Protein AF-A0A835PF61-F1 (afdb_monomer)

Mean predicted aligned error: 9.42 Å

Solvent-accessible surface area (backbone atoms only — not comparable to full-atom values): 8591 Å² total; per-residue (Å²): 134,85,82,77,86,74,70,91,80,87,65,91,50,54,38,70,56,98,74,21,38,32,26,15,17,28,49,40,30,36,74,58,86,56,88,88,52,83,83,59,59,72,70,83,32,52,44,75,56,66,41,64,45,90,97,47,92,49,76,39,59,34,53,40,73,26,41,72,92,52,54,67,67,57,31,15,48,49,24,24,34,64,61,68,70,44,67,60,54,70,47,88,63,68,76,49,76,46,77,49,66,43,78,93,36,69,87,53,94,68,69,65,46,31,29,39,34,42,31,28,42,24,44,32,89,58,88,80,75,90,60,92,59,77,68,84,74,79,76,89,124

InterPro domains:
  IPR000086 NUDIX hydrolase domain [PF00293] (47-93)
  IPR000086 NUDIX hydrolase domain [PS51462] (19-141)
  IPR015797 NUDIX hydrolase-like domain superfamily [SSF55811] (10-104)
  IPR020084 NUDIX hydrolase, conserved site [PS00893] (64-85)
  IPR047198 Diphosphoinositol polyphosphate phosphohydrolase-like, NUDIX domain [cd04666] (22-123)

Sequence (141 aa):
MSTTLQARTGRLLQRYENHFRLVAGCIPYRLKQNTENPTGDLLSNLEVLMITSPNRHDLVFPKGGWESDETLNEAACREALEEAGVRGAIHESLLGIWEFRSKSKQELHGQEGACRGFILRLRSPRSLRVGLRKIPMRGNG

Organism: Vanilla planifolia (NCBI:txid51239)

Nearest PDB structures (foldseek):
  4mpo-assembly3_C  TM=6.925E-01  e=5.324E-06  Chlamydia trachomatis L2/434/Bu
  5cfi-assembly2_A  TM=7.431E-01  e=8.899E-05  Plasmodium falciparum 3D7
  6zm5-assembly1_e  TM=7.218E-01  e=6.081E-03  Homo sapiens
  7qi6-assembly1_e  TM=7.679E-01  e=7.856E-03  Homo sapiens
  8oiq-assembly1_Bv  TM=7.021E-01  e=1.230E-02  Sus scrofa

Secondary structure (DSSP, 8-state):
-----PPP--STTB-EETTEEEEEEEEEEEE---SS-TTS-GGGGEEE--EEPTTS--EE-SEEEPBTTS-HHHHHHHHHHHHH----EEPSS--EEEEEE-GGGTTSSSSTTEEEEEEEEEE-SS---------------

Radius of gyration: 16.58 Å; Cα contacts (8 Å, |Δi|>4): 256; chains: 1; bounding box: 54×31×42 Å

Foldseek 3Di:
DDPDDAADDDCPQFDDDPLAGEKAAEWEKEFAPPPPCPPDDSVVRIDTDWEADPPDRDTDTQMDTDGPVDDSQRRHQSSCCRRQVFHFDWDPDWPDKDWDADPVCPPPPDSPRIHIYTYTYGYGPDDRPHDRPPPPNPDDD

pLDDT: mean 78.96, std 19.21, range [32.19, 97.56]

Structure (mmCIF, N/CA/C/O backbone):
data_AF-A0A835PF61-F1
#
_ent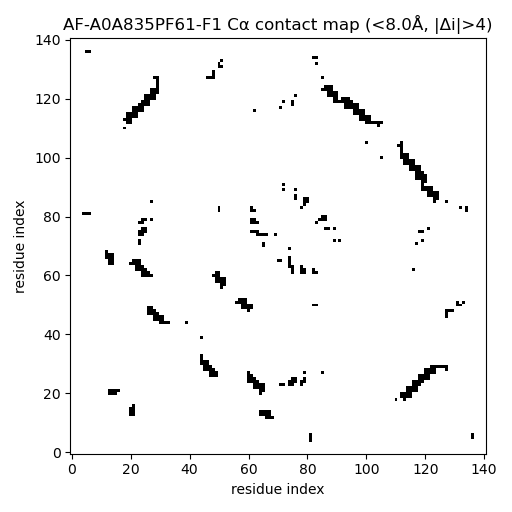ry.id   AF-A0A835PF61-F1
#
loop_
_atom_site.group_PDB
_atom_site.id
_atom_site.type_symbol
_atom_site.label_atom_id
_atom_site.label_alt_id
_atom_site.label_comp_id
_atom_site.label_asym_id
_atom_site.label_entity_id
_atom_site.label_seq_id
_atom_site.pdbx_PDB_ins_code
_atom_site.Cartn_x
_atom_site.Cartn_y
_atom_site.Cartn_z
_atom_site.occupancy
_atom_site.B_iso_or_equiv
_atom_site.auth_seq_id
_atom_site.auth_comp_id
_atom_site.auth_asym_id
_atom_site.auth_atom_id
_atom_site.pdbx_PDB_model_num
ATOM 1 N N . MET A 1 1 ? 11.625 -14.546 23.529 1.00 36.78 1 MET A N 1
ATOM 2 C CA . MET A 1 1 ? 12.365 -14.323 22.269 1.00 36.78 1 MET A CA 1
ATOM 3 C C . MET A 1 1 ? 11.593 -13.320 21.423 1.00 36.78 1 MET A C 1
ATOM 5 O O . MET A 1 1 ? 10.545 -13.669 20.899 1.00 36.78 1 MET A O 1
ATOM 9 N N . SER A 1 2 ? 12.031 -12.058 21.383 1.00 43.94 2 SER A N 1
ATOM 10 C CA . SER A 1 2 ? 11.414 -11.019 20.545 1.00 43.94 2 SER A CA 1
ATOM 11 C C . SER A 1 2 ? 12.002 -11.128 19.141 1.00 43.94 2 SER A C 1
ATOM 13 O O . SER A 1 2 ? 13.157 -10.771 18.941 1.00 43.94 2 SER A O 1
ATOM 15 N N . THR A 1 3 ? 11.246 -11.664 18.185 1.00 46.09 3 THR A N 1
ATOM 16 C CA . THR A 1 3 ? 11.645 -11.695 16.772 1.00 46.09 3 THR A CA 1
ATOM 17 C C . THR A 1 3 ? 11.626 -10.270 16.222 1.00 46.09 3 THR A C 1
ATOM 19 O O . THR A 1 3 ? 10.554 -9.693 16.034 1.00 46.09 3 THR A O 1
ATOM 22 N N . THR A 1 4 ? 12.799 -9.680 16.007 1.00 50.81 4 THR A N 1
ATOM 23 C CA . THR A 1 4 ? 12.936 -8.386 15.329 1.00 50.81 4 THR A CA 1
ATOM 24 C C . THR A 1 4 ? 12.478 -8.547 13.879 1.00 50.81 4 THR A C 1
ATOM 26 O O . THR A 1 4 ? 13.013 -9.389 13.163 1.00 50.81 4 THR A O 1
ATOM 29 N N . LEU A 1 5 ? 11.474 -7.777 13.450 1.00 59.72 5 LEU A N 1
ATOM 30 C CA . LEU A 1 5 ? 11.059 -7.731 12.046 1.00 59.72 5 LEU A CA 1
ATOM 31 C C . LEU A 1 5 ? 12.177 -7.047 11.251 1.00 59.72 5 LEU A C 1
ATOM 33 O O . LEU A 1 5 ? 12.391 -5.845 11.394 1.00 59.72 5 LEU A O 1
ATOM 37 N N . GLN A 1 6 ? 12.923 -7.821 10.469 1.00 62.88 6 GLN A N 1
ATOM 38 C CA . GLN A 1 6 ? 13.884 -7.289 9.513 1.00 62.88 6 GLN A CA 1
ATOM 39 C C . GLN A 1 6 ? 13.145 -7.076 8.197 1.00 62.88 6 GLN A C 1
ATOM 41 O O . GLN A 1 6 ? 12.653 -8.043 7.620 1.00 62.88 6 GLN A O 1
ATOM 46 N N . ALA A 1 7 ? 13.040 -5.825 7.746 1.00 69.31 7 ALA A N 1
ATOM 47 C CA . ALA A 1 7 ? 12.438 -5.573 6.445 1.00 69.31 7 ALA A CA 1
ATOM 48 C C . ALA A 1 7 ? 13.309 -6.156 5.338 1.00 69.31 7 ALA A C 1
ATOM 50 O O . ALA A 1 7 ? 14.543 -6.197 5.444 1.00 69.31 7 ALA A O 1
ATOM 51 N N . ARG A 1 8 ? 12.652 -6.566 4.260 1.00 72.31 8 ARG A N 1
ATOM 52 C CA . ARG A 1 8 ? 13.331 -7.088 3.084 1.00 72.31 8 ARG A CA 1
ATOM 53 C C . ARG A 1 8 ? 14.166 -5.986 2.426 1.00 72.31 8 ARG A C 1
ATOM 55 O O . ARG A 1 8 ? 13.716 -4.855 2.248 1.00 72.31 8 ARG A O 1
ATOM 62 N N . THR A 1 9 ? 15.413 -6.301 2.083 1.00 73.31 9 THR A N 1
ATOM 63 C CA . THR A 1 9 ? 16.338 -5.367 1.428 1.00 73.31 9 THR A CA 1
ATOM 64 C C . THR A 1 9 ? 16.859 -5.947 0.116 1.00 73.31 9 THR A C 1
ATOM 66 O O . THR A 1 9 ? 16.930 -7.159 -0.068 1.00 73.31 9 THR A O 1
ATOM 69 N N . GLY A 1 10 ? 17.232 -5.066 -0.816 1.00 74.50 10 GLY A N 1
ATOM 70 C CA . GLY A 1 10 ? 17.694 -5.446 -2.153 1.00 74.50 10 GLY A CA 1
ATOM 71 C C . GLY A 1 10 ? 16.626 -5.278 -3.238 1.00 74.50 10 GLY A C 1
ATOM 72 O O . GLY A 1 10 ? 15.519 -4.811 -2.987 1.00 74.50 10 GLY A O 1
ATOM 73 N N . ARG A 1 11 ? 17.005 -5.564 -4.490 1.00 79.00 11 ARG A N 1
ATOM 74 C CA . ARG A 1 11 ? 16.129 -5.445 -5.677 1.00 79.00 11 ARG A CA 1
ATOM 75 C C . ARG A 1 11 ? 16.251 -6.626 -6.643 1.00 79.00 11 ARG A C 1
ATOM 77 O O . ARG A 1 11 ? 15.808 -6.522 -7.778 1.00 79.00 11 ARG A O 1
ATOM 84 N N . LEU A 1 12 ? 16.869 -7.726 -6.213 1.00 85.50 12 LEU A N 1
ATOM 85 C CA . LEU A 1 12 ? 17.200 -8.854 -7.092 1.00 85.50 12 LEU A CA 1
ATOM 86 C C . LEU A 1 12 ? 15.957 -9.536 -7.671 1.00 85.50 12 LEU A C 1
ATOM 88 O O . LEU A 1 12 ? 15.956 -9.908 -8.837 1.00 85.50 12 LEU A O 1
ATOM 92 N N . LEU A 1 13 ? 14.896 -9.657 -6.873 1.00 90.06 13 LEU A N 1
ATOM 93 C CA . LEU A 1 13 ? 13.650 -10.310 -7.279 1.00 90.06 13 LEU A CA 1
ATOM 94 C C . LEU A 1 13 ? 12.536 -9.306 -7.596 1.00 90.06 13 LEU A C 1
ATOM 96 O O . LEU A 1 13 ? 11.388 -9.700 -7.780 1.00 90.06 13 LEU A O 1
ATOM 100 N N . GLN A 1 14 ? 12.863 -8.015 -7.678 1.00 91.88 14 GLN A N 1
ATOM 101 C CA . GLN A 1 14 ? 11.907 -6.944 -7.930 1.00 91.88 14 GLN A CA 1
ATOM 102 C C . GLN A 1 14 ? 11.265 -7.080 -9.319 1.00 91.88 14 GLN A C 1
ATOM 104 O O . GLN A 1 14 ? 11.965 -7.177 -10.326 1.00 91.88 14 GLN A O 1
ATOM 109 N N . ARG A 1 15 ? 9.930 -6.997 -9.390 1.00 93.56 15 ARG A N 1
ATOM 110 C CA . ARG A 1 15 ? 9.196 -7.033 -10.664 1.00 93.56 15 ARG A CA 1
ATOM 111 C C . ARG A 1 15 ? 9.147 -5.674 -11.366 1.00 93.56 15 ARG A C 1
ATOM 113 O O . ARG A 1 15 ? 9.016 -4.630 -10.711 1.00 93.56 15 ARG A O 1
ATOM 120 N N . TYR A 1 16 ? 9.170 -5.724 -12.698 1.00 93.19 16 TYR A N 1
ATOM 121 C CA . TYR A 1 16 ? 9.025 -4.580 -13.598 1.00 93.19 16 TYR A CA 1
ATOM 122 C C . TYR A 1 16 ? 8.114 -4.920 -14.785 1.00 93.19 16 TYR A C 1
ATOM 124 O O . TYR A 1 16 ? 8.186 -6.024 -15.316 1.00 93.19 16 TYR A O 1
ATOM 132 N N . GLU A 1 17 ? 7.299 -3.962 -15.224 1.00 93.44 17 GLU A N 1
ATOM 133 C CA . GLU A 1 17 ? 6.452 -4.067 -16.420 1.00 93.44 17 GLU A CA 1
ATOM 134 C C . GLU A 1 17 ? 6.402 -2.704 -17.118 1.00 93.44 17 GLU A C 1
ATOM 136 O O . GLU A 1 17 ? 6.144 -1.698 -16.462 1.00 93.44 17 GLU A O 1
ATOM 141 N N . ASN A 1 18 ? 6.654 -2.641 -18.430 1.00 89.94 18 ASN A N 1
ATOM 142 C CA . ASN A 1 18 ? 6.624 -1.391 -19.211 1.00 89.94 18 ASN A CA 1
ATOM 143 C C . ASN A 1 18 ? 7.407 -0.234 -18.554 1.00 89.94 18 ASN A C 1
ATOM 145 O O . ASN A 1 18 ? 6.936 0.899 -18.508 1.00 89.94 18 ASN A O 1
ATOM 149 N N . HIS A 1 19 ? 8.590 -0.535 -18.005 1.00 88.31 19 HIS A N 1
ATOM 150 C CA . HIS A 1 19 ? 9.454 0.391 -17.251 1.00 88.31 19 HIS A CA 1
ATOM 151 C C . HIS A 1 19 ? 8.929 0.846 -15.876 1.00 88.31 19 HIS A C 1
ATOM 153 O O . HIS A 1 19 ? 9.619 1.583 -15.170 1.00 88.31 19 HIS A O 1
ATOM 159 N N . PHE A 1 20 ? 7.767 0.363 -15.432 1.00 91.50 20 PHE A N 1
ATOM 160 C CA . PHE A 1 20 ? 7.268 0.586 -14.080 1.00 91.50 20 PHE A CA 1
ATOM 161 C C . PHE A 1 20 ? 7.803 -0.476 -13.128 1.00 91.50 20 PHE A C 1
ATOM 163 O O . PHE A 1 20 ? 7.647 -1.674 -13.359 1.00 91.50 20 PHE A O 1
ATOM 170 N N . ARG A 1 21 ? 8.371 -0.043 -12.000 1.00 93.50 21 ARG A N 1
ATOM 171 C CA . ARG A 1 21 ? 8.584 -0.920 -10.845 1.00 93.50 21 ARG A CA 1
ATOM 172 C C . ARG A 1 21 ? 7.226 -1.294 -10.257 1.00 93.50 21 ARG A C 1
ATOM 174 O O . ARG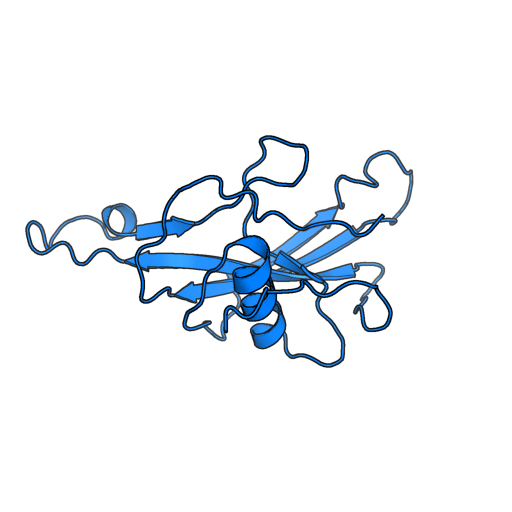 A 1 21 ? 6.457 -0.402 -9.891 1.00 93.50 21 ARG A O 1
ATOM 181 N N . LEU A 1 22 ? 6.947 -2.585 -10.112 1.00 95.88 22 LEU A N 1
ATOM 182 C CA . LEU A 1 22 ? 5.683 -3.026 -9.530 1.00 95.88 22 LEU A CA 1
ATOM 183 C C . LEU A 1 22 ? 5.735 -2.960 -8.002 1.00 95.88 22 LEU A C 1
ATOM 185 O O . LEU A 1 22 ? 6.705 -3.384 -7.368 1.00 95.88 22 LEU A O 1
ATOM 189 N N . VAL A 1 23 ? 4.687 -2.395 -7.415 1.00 95.75 23 VAL A N 1
ATOM 190 C CA . VAL A 1 23 ? 4.569 -2.151 -5.978 1.00 95.75 23 VAL A CA 1
ATOM 191 C C . VAL A 1 23 ? 3.268 -2.766 -5.484 1.00 95.75 23 VAL A C 1
ATOM 193 O O . VAL A 1 23 ? 2.219 -2.560 -6.091 1.00 95.75 23 VAL A O 1
ATOM 196 N N . ALA A 1 24 ? 3.326 -3.485 -4.370 1.00 97.31 24 ALA A N 1
ATOM 197 C 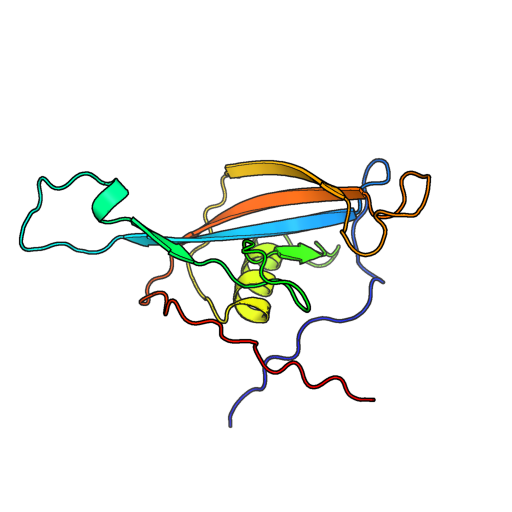CA . ALA A 1 24 ? 2.155 -3.985 -3.667 1.00 97.31 24 ALA A CA 1
ATOM 198 C C . ALA A 1 24 ? 1.889 -3.111 -2.441 1.00 97.31 24 ALA A C 1
ATOM 200 O O . ALA A 1 24 ? 2.823 -2.696 -1.756 1.00 97.31 24 ALA A O 1
ATOM 201 N N . GLY A 1 25 ? 0.624 -2.821 -2.158 1.00 96.75 25 GLY A N 1
ATOM 202 C CA . GLY A 1 25 ? 0.237 -2.070 -0.971 1.00 96.75 25 GLY A CA 1
ATOM 203 C C . GLY A 1 25 ? -1.176 -2.390 -0.521 1.00 96.75 25 GLY A C 1
ATOM 204 O O . GLY A 1 25 ? -1.925 -3.107 -1.189 1.00 96.75 25 GLY A O 1
ATOM 205 N N . CYS A 1 26 ? -1.565 -1.841 0.622 1.00 96.69 26 CYS A N 1
ATOM 206 C CA . CYS A 1 26 ? -2.931 -1.987 1.102 1.00 96.69 26 CYS A CA 1
ATOM 207 C C . CYS A 1 26 ? -3.428 -0.753 1.847 1.00 96.69 26 CYS A C 1
ATOM 209 O O . CYS A 1 26 ? -2.639 0.049 2.333 1.00 96.69 26 CYS A O 1
ATOM 211 N N . ILE A 1 27 ? -4.749 -0.632 1.963 1.00 95.56 27 ILE A N 1
ATOM 212 C CA . ILE A 1 27 ? -5.413 0.269 2.905 1.00 95.56 27 ILE A CA 1
ATOM 213 C C . ILE A 1 27 ? -5.800 -0.568 4.130 1.00 95.56 27 ILE A C 1
ATOM 215 O O . ILE A 1 27 ? -6.761 -1.348 4.050 1.00 95.56 27 ILE A O 1
ATOM 219 N N . PRO A 1 28 ? -5.067 -0.460 5.255 1.00 95.06 28 PRO A N 1
ATOM 220 C CA . PRO A 1 28 ? -5.437 -1.140 6.480 1.00 95.06 28 PRO A CA 1
ATOM 221 C C . PRO A 1 28 ? -6.624 -0.425 7.112 1.00 95.06 28 PRO A C 1
ATOM 223 O O . PRO A 1 28 ? -6.558 0.777 7.373 1.00 95.06 28 PRO A O 1
ATOM 226 N N . TYR A 1 29 ? -7.694 -1.164 7.384 1.00 93.44 29 TYR A N 1
ATOM 227 C CA . TYR A 1 29 ? -8.913 -0.608 7.954 1.00 93.44 29 TYR A CA 1
ATOM 228 C C . TYR A 1 29 ? -9.488 -1.469 9.077 1.00 93.44 29 TYR A C 1
ATOM 230 O O . TYR A 1 29 ? -9.220 -2.671 9.190 1.00 93.44 29 TYR A O 1
ATOM 238 N N . ARG A 1 30 ? -10.309 -0.834 9.910 1.00 90.31 30 ARG A N 1
ATOM 239 C CA . ARG A 1 30 ? -11.091 -1.471 10.966 1.00 90.31 30 ARG A CA 1
ATOM 240 C C . ARG A 1 30 ? -12.464 -0.820 11.040 1.00 90.31 30 ARG A C 1
ATOM 242 O O . ARG A 1 30 ? -12.577 0.396 10.970 1.00 90.31 30 ARG A O 1
ATOM 249 N N . LEU A 1 31 ? -13.496 -1.633 11.230 1.00 86.19 31 LEU A N 1
ATOM 250 C CA . LEU A 1 31 ? -14.833 -1.149 11.563 1.00 86.19 31 LEU A CA 1
ATOM 251 C C . LEU A 1 31 ? -14.995 -1.176 13.085 1.00 86.19 31 LEU A C 1
ATOM 253 O O . LEU A 1 31 ? -14.802 -2.221 13.713 1.00 86.19 31 LEU A O 1
ATOM 257 N N . LYS A 1 32 ? -15.314 -0.029 13.685 1.00 80.38 32 LYS A N 1
ATOM 258 C CA . LYS A 1 32 ? -15.729 0.058 15.085 1.00 80.38 32 LYS A CA 1
ATOM 259 C C . LYS A 1 32 ? -17.081 -0.635 15.228 1.00 80.38 32 LYS A C 1
ATOM 261 O O . LYS A 1 32 ? -18.008 -0.351 14.477 1.00 80.38 32 LYS A O 1
ATOM 266 N N . GLN A 1 33 ? -17.200 -1.525 16.206 1.00 71.81 33 GLN A N 1
ATOM 267 C CA . GLN A 1 33 ? -18.509 -1.974 16.665 1.00 71.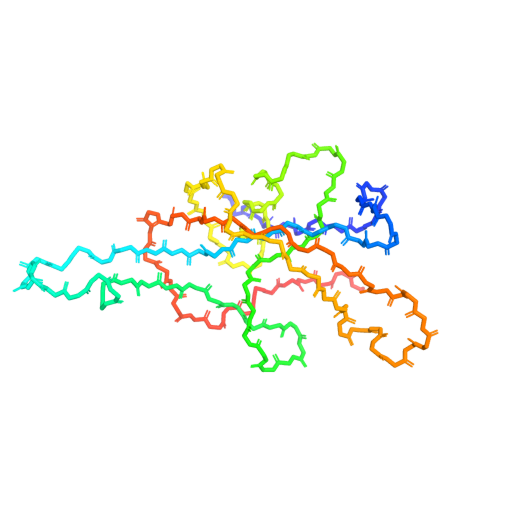81 33 GLN A CA 1
ATOM 268 C C . GLN A 1 33 ? -19.057 -0.870 17.565 1.00 71.81 33 GLN A C 1
ATOM 270 O O . GLN A 1 33 ? -18.650 -0.757 18.717 1.00 71.81 33 GLN A O 1
ATOM 275 N N . ASN A 1 34 ? -19.888 0.005 17.007 1.00 63.78 34 ASN A N 1
ATOM 276 C CA . ASN A 1 34 ? -20.550 1.045 17.779 1.00 63.78 34 ASN A CA 1
ATOM 277 C C . ASN A 1 34 ? -21.863 0.475 18.324 1.00 63.78 34 ASN A C 1
ATOM 279 O O . ASN A 1 34 ? -22.844 0.355 17.594 1.00 63.78 34 ASN A O 1
ATOM 283 N N . THR A 1 35 ? -21.854 0.042 19.584 1.00 60.66 35 THR A N 1
ATOM 284 C CA . THR A 1 35 ? -23.023 -0.557 20.246 1.00 60.66 35 THR A CA 1
ATOM 285 C C . THR A 1 35 ? -24.048 0.481 20.698 1.00 60.66 35 THR A C 1
ATOM 287 O O . THR A 1 35 ? -25.168 0.108 21.027 1.00 60.66 35 THR A O 1
ATOM 290 N N . GLU A 1 36 ? -23.690 1.769 20.706 1.00 64.88 36 GLU A N 1
ATOM 291 C CA . GLU A 1 36 ? -24.530 2.844 21.250 1.00 64.88 36 GLU A CA 1
ATOM 292 C C . GLU A 1 36 ? -25.356 3.572 20.178 1.00 64.88 36 GLU A C 1
ATOM 294 O O . GLU A 1 36 ? -26.385 4.148 20.503 1.00 64.88 36 GLU A O 1
ATOM 299 N N . ASN A 1 37 ? -24.962 3.506 18.899 1.00 58.84 37 ASN A N 1
ATOM 300 C CA . ASN A 1 37 ? -25.718 4.073 17.773 1.00 58.84 37 ASN A CA 1
ATOM 301 C C . ASN A 1 37 ? -25.604 3.186 16.515 1.00 58.84 37 ASN A C 1
ATOM 303 O O . ASN A 1 37 ? -24.799 3.472 15.622 1.00 58.84 37 ASN A O 1
ATOM 307 N N . PRO A 1 38 ? -26.409 2.110 16.410 1.00 58.06 38 PRO A N 1
ATOM 308 C CA . PRO A 1 38 ? -26.381 1.184 15.272 1.00 58.06 38 PRO A CA 1
ATOM 309 C C . PRO A 1 38 ? -26.831 1.805 13.934 1.00 58.06 38 PRO A C 1
ATOM 311 O O . PRO A 1 38 ? -26.621 1.200 12.887 1.00 58.06 38 PRO A O 1
ATOM 314 N N . THR A 1 39 ? -27.422 3.005 13.950 1.00 60.53 39 THR A N 1
ATOM 315 C CA . THR A 1 39 ? -27.828 3.799 12.772 1.00 60.53 39 THR A CA 1
ATOM 316 C C . THR A 1 39 ? -26.779 4.814 12.301 1.00 60.53 39 THR A C 1
ATOM 318 O O . THR A 1 39 ? -27.029 5.538 11.339 1.00 60.53 39 THR A O 1
ATOM 321 N N . GLY A 1 40 ? -25.614 4.898 12.955 1.00 62.06 40 GLY A N 1
ATOM 322 C CA . GLY A 1 40 ? -24.537 5.796 12.531 1.00 62.06 40 GLY A CA 1
ATOM 323 C C . GLY A 1 40 ? -23.976 5.422 11.154 1.00 62.06 40 GLY A C 1
ATOM 324 O O . GLY A 1 40 ? -23.779 4.242 10.863 1.00 62.06 40 GLY A O 1
ATOM 325 N N . ASP A 1 41 ? -23.696 6.428 10.320 1.00 72.62 41 ASP A N 1
ATOM 326 C CA . ASP A 1 41 ? -23.138 6.259 8.971 1.00 72.62 41 ASP A CA 1
ATOM 327 C C . ASP A 1 41 ? -21.888 5.354 8.985 1.00 72.62 41 A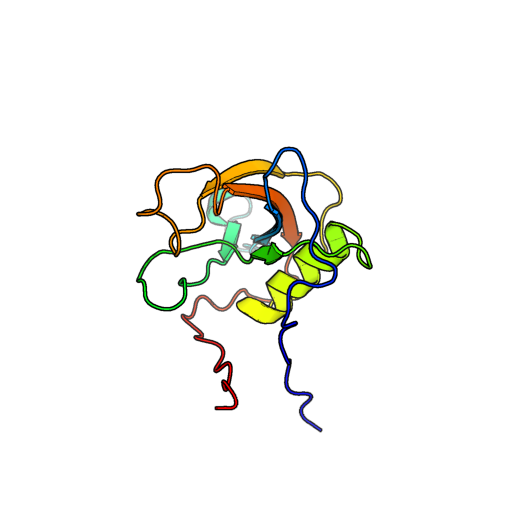SP A C 1
ATOM 329 O O . ASP A 1 41 ? -21.025 5.485 9.857 1.00 72.62 41 ASP A O 1
ATOM 333 N N . LEU A 1 42 ? -21.768 4.441 8.016 1.00 75.31 42 LEU A N 1
ATOM 334 C CA . LEU A 1 42 ? -20.679 3.462 7.905 1.00 75.31 42 LEU A CA 1
ATOM 335 C C . LEU A 1 42 ? -19.299 4.135 7.968 1.00 75.31 42 LEU A C 1
ATOM 337 O O . LEU A 1 42 ? -18.368 3.594 8.570 1.00 75.31 42 LEU A O 1
ATOM 341 N N . LEU A 1 43 ? -19.184 5.336 7.394 1.00 77.88 43 LEU A N 1
ATOM 342 C CA . LEU A 1 43 ? -17.959 6.133 7.406 1.00 77.88 43 LEU A CA 1
ATOM 343 C C . LEU A 1 43 ? -17.540 6.547 8.821 1.00 77.88 43 LEU A C 1
ATOM 345 O O . LEU A 1 43 ? -16.352 6.529 9.130 1.00 77.88 43 LEU A O 1
ATOM 349 N N . SER A 1 44 ? -18.495 6.845 9.707 1.00 78.50 44 SER A N 1
ATOM 350 C CA . SER A 1 44 ? -18.211 7.225 11.100 1.00 78.50 44 SER A CA 1
ATOM 351 C C . SER A 1 44 ? -17.595 6.082 11.919 1.00 78.50 44 SER A C 1
ATOM 353 O O . SER A 1 44 ? -16.847 6.310 12.874 1.00 78.50 44 SER A O 1
ATOM 355 N N . ASN A 1 45 ? -17.856 4.840 11.505 1.00 82.56 45 ASN A N 1
ATOM 356 C CA . ASN A 1 45 ? -17.334 3.636 12.138 1.00 82.56 45 ASN A CA 1
ATOM 357 C C . ASN A 1 45 ? -16.047 3.122 11.474 1.00 82.56 45 ASN A C 1
ATOM 359 O O . ASN A 1 45 ? -15.428 2.195 12.000 1.00 82.56 45 ASN A O 1
ATOM 363 N N . LEU A 1 46 ? -15.630 3.697 10.343 1.00 86.44 46 LEU A N 1
ATOM 364 C CA . LEU A 1 46 ? -14.448 3.272 9.605 1.00 86.44 46 LEU A CA 1
ATOM 365 C C . LEU A 1 46 ? -13.192 3.975 10.129 1.00 86.44 46 LEU A C 1
ATOM 367 O O . LEU A 1 46 ? -13.053 5.192 10.068 1.00 86.44 46 LEU A O 1
ATOM 371 N N . GLU A 1 47 ? -12.229 3.187 10.590 1.00 89.06 47 GLU A N 1
ATOM 372 C CA . GLU A 1 47 ? -10.865 3.643 10.832 1.00 89.06 47 GLU A CA 1
ATOM 373 C C . GLU A 1 47 ? -9.947 3.135 9.733 1.00 89.06 47 GLU A C 1
ATOM 375 O O . GLU A 1 47 ? -10.012 1.964 9.357 1.00 89.06 47 GLU A O 1
ATOM 380 N N . VAL A 1 48 ? -9.044 4.000 9.284 1.00 91.19 48 VAL A N 1
ATOM 381 C CA . VAL A 1 48 ? -8.000 3.675 8.317 1.00 91.19 48 VAL A CA 1
ATOM 382 C C . VAL A 1 48 ? -6.645 4.067 8.899 1.00 91.19 48 VAL A C 1
ATOM 384 O O . VAL A 1 48 ? -6.530 5.087 9.577 1.00 91.19 48 VAL A O 1
ATOM 387 N N . LEU A 1 49 ? -5.617 3.257 8.644 1.00 91.50 49 LEU A N 1
ATOM 388 C CA . LEU A 1 49 ? -4.247 3.546 9.061 1.00 91.50 49 LEU A CA 1
ATOM 389 C C . LEU A 1 49 ? -3.406 4.059 7.890 1.00 91.50 49 LEU A C 1
ATOM 391 O O . LEU A 1 49 ? -3.372 3.461 6.817 1.00 91.50 49 LEU A O 1
ATOM 395 N N . MET A 1 50 ? -2.670 5.137 8.146 1.00 91.31 50 MET A N 1
ATOM 396 C CA . MET A 1 50 ? -1.610 5.658 7.286 1.00 91.31 50 MET A CA 1
ATOM 397 C C . MET A 1 50 ? -0.321 5.783 8.099 1.00 91.31 50 MET A C 1
ATOM 399 O O . MET A 1 50 ? -0.358 5.932 9.323 1.00 91.31 50 MET A O 1
ATOM 403 N N . ILE A 1 51 ? 0.813 5.743 7.413 1.00 88.12 51 ILE A N 1
ATOM 404 C CA . ILE A 1 51 ? 2.146 5.941 7.985 1.00 88.12 51 ILE A CA 1
ATOM 405 C C . ILE A 1 51 ? 2.764 7.218 7.421 1.00 88.12 51 ILE A C 1
ATOM 407 O O . ILE A 1 51 ? 2.411 7.660 6.329 1.00 88.12 51 ILE A O 1
ATOM 411 N N . THR A 1 52 ? 3.716 7.810 8.137 1.00 83.88 52 THR A N 1
ATOM 412 C CA . THR A 1 52 ? 4.537 8.886 7.571 1.00 83.88 52 THR A CA 1
ATOM 413 C C . THR A 1 52 ? 5.673 8.327 6.747 1.00 83.88 52 THR A C 1
ATOM 415 O O . THR A 1 52 ? 6.407 7.453 7.213 1.00 83.88 52 THR A O 1
ATOM 418 N N . SER A 1 53 ? 5.876 8.888 5.561 1.00 73.06 53 SER A N 1
ATOM 419 C CA . SER A 1 53 ? 7.032 8.539 4.740 1.00 73.06 53 SER A CA 1
ATOM 420 C C . SER A 1 53 ? 8.359 8.878 5.446 1.00 73.06 53 SER A C 1
ATOM 422 O O . SER A 1 53 ? 8.449 9.917 6.108 1.00 73.06 53 SER A O 1
ATOM 424 N N . PRO A 1 54 ? 9.424 8.071 5.284 1.00 65.62 54 PRO A N 1
ATOM 425 C CA . PRO A 1 54 ? 10.750 8.433 5.768 1.00 65.62 54 PRO A CA 1
ATOM 426 C C . PRO A 1 54 ? 11.175 9.807 5.231 1.00 65.62 54 PRO A C 1
ATOM 428 O O . PRO A 1 54 ? 11.115 10.061 4.029 1.00 65.62 54 PRO A O 1
ATOM 431 N N . ASN A 1 55 ? 11.620 10.684 6.132 1.00 61.72 55 ASN A N 1
ATOM 432 C CA . ASN A 1 55 ? 12.161 12.016 5.833 1.00 61.72 55 ASN A CA 1
ATOM 433 C C . ASN A 1 55 ? 11.162 13.056 5.287 1.00 61.72 55 ASN A C 1
ATOM 435 O O . ASN A 1 55 ? 11.604 14.114 4.843 1.00 61.72 55 ASN A O 1
ATOM 439 N N . ARG A 1 56 ? 9.842 12.811 5.338 1.00 61.62 56 ARG A N 1
ATOM 440 C CA . ARG A 1 56 ? 8.805 13.825 5.045 1.00 61.62 56 ARG A CA 1
ATOM 441 C C . ARG A 1 56 ? 7.573 13.654 5.938 1.00 61.62 56 ARG A C 1
ATOM 443 O O . ARG A 1 56 ? 7.306 12.565 6.434 1.00 61.62 56 ARG A O 1
ATOM 450 N N . HIS A 1 57 ? 6.794 14.722 6.099 1.00 72.75 57 HIS A N 1
ATOM 451 C CA . HIS A 1 57 ? 5.532 14.721 6.855 1.00 72.75 57 HIS A CA 1
ATOM 452 C C . HIS A 1 57 ? 4.324 14.217 6.039 1.00 72.75 57 HIS A C 1
ATOM 454 O O . HIS A 1 57 ? 3.185 14.377 6.468 1.00 72.75 57 HIS A O 1
ATOM 460 N N . ASP A 1 58 ? 4.558 13.602 4.875 1.00 81.50 58 ASP A N 1
ATOM 461 C CA . ASP A 1 58 ? 3.492 13.065 4.028 1.00 81.50 58 ASP A CA 1
ATOM 462 C C . ASP A 1 58 ? 2.914 11.781 4.634 1.00 81.50 58 ASP A C 1
ATOM 464 O O . ASP A 1 58 ? 3.662 10.891 5.054 1.00 81.50 58 ASP A O 1
ATOM 468 N N . LEU A 1 59 ? 1.586 11.657 4.607 1.00 86.31 59 LEU A N 1
ATOM 469 C CA . LEU A 1 59 ? 0.882 10.427 4.956 1.00 86.31 59 LEU A CA 1
ATOM 470 C C . LEU A 1 59 ? 0.747 9.531 3.724 1.00 86.31 59 LEU A C 1
ATOM 472 O O . LEU A 1 59 ? 0.290 9.966 2.667 1.00 86.31 59 LEU A O 1
ATOM 476 N N . VAL A 1 60 ? 1.118 8.263 3.870 1.00 89.62 60 VAL A N 1
ATOM 477 C CA . VAL A 1 60 ? 1.010 7.243 2.823 1.00 89.62 60 VAL A CA 1
ATOM 478 C C . VAL A 1 60 ? 0.414 5.957 3.379 1.00 89.62 60 VAL A C 1
ATOM 480 O O . VAL A 1 60 ? 0.465 5.688 4.579 1.00 89.62 60 VAL A O 1
ATOM 483 N N . PHE A 1 61 ? -0.148 5.146 2.491 1.00 93.00 61 PHE A N 1
ATOM 484 C CA . PHE A 1 61 ? -0.510 3.775 2.821 1.00 93.00 61 PHE A CA 1
ATOM 485 C C . PHE A 1 61 ? 0.715 2.854 2.787 1.00 93.00 61 PHE A C 1
ATOM 487 O O . PHE A 1 61 ? 1.609 3.108 1.967 1.00 93.00 61 PHE A O 1
ATOM 494 N N . PRO A 1 62 ? 0.745 1.796 3.624 1.00 93.75 62 PRO A N 1
ATOM 495 C CA . PRO A 1 62 ? 1.809 0.803 3.598 1.00 93.75 62 PRO A CA 1
ATOM 496 C C . PRO A 1 62 ? 1.929 0.150 2.223 1.00 93.75 62 PRO A C 1
ATOM 498 O O . PRO A 1 62 ? 0.931 -0.336 1.672 1.00 93.75 62 PRO A O 1
ATOM 501 N N . LYS A 1 63 ? 3.133 0.177 1.655 1.00 94.69 63 LYS A N 1
ATOM 502 C CA . LYS A 1 63 ? 3.413 -0.355 0.319 1.00 94.69 63 LYS A CA 1
ATOM 503 C C . LYS A 1 63 ? 4.915 -0.499 0.078 1.00 94.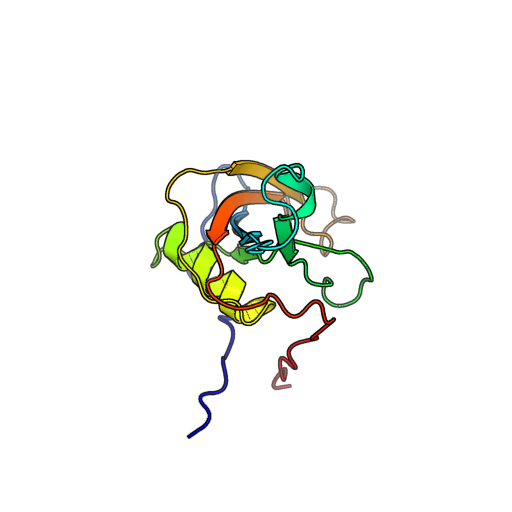69 63 LYS A C 1
ATOM 505 O O . LYS A 1 63 ? 5.702 0.361 0.469 1.00 94.69 63 LYS A O 1
ATOM 510 N N . GLY A 1 64 ? 5.277 -1.430 -0.792 1.00 93.25 64 GLY A N 1
ATOM 511 C CA . GLY A 1 64 ? 6.652 -1.570 -1.253 1.00 93.25 64 GLY A CA 1
ATOM 512 C C . GLY A 1 64 ? 6.791 -2.524 -2.426 1.00 93.25 64 GLY A C 1
ATOM 513 O O . GLY A 1 64 ? 5.845 -2.748 -3.179 1.00 93.25 64 GLY A O 1
ATOM 514 N N . GLY A 1 65 ? 8.017 -2.970 -2.680 1.00 94.56 65 GLY A N 1
ATOM 515 C CA . GLY A 1 65 ? 8.333 -3.714 -3.898 1.00 94.56 65 GLY A CA 1
ATOM 516 C C . GLY A 1 65 ? 7.562 -5.025 -3.966 1.00 94.56 65 GLY A C 1
ATOM 517 O O . GLY A 1 65 ? 7.591 -5.779 -3.005 1.00 94.56 65 GLY A O 1
ATOM 518 N N . TRP A 1 66 ? 6.904 -5.302 -5.095 1.00 95.88 66 TRP A N 1
ATOM 519 C CA . TRP A 1 66 ? 6.374 -6.637 -5.362 1.00 95.88 66 TRP A CA 1
ATOM 520 C C . TRP A 1 66 ? 7.472 -7.513 -5.971 1.00 95.88 66 TRP A C 1
ATOM 522 O O . TRP A 1 66 ? 7.986 -7.206 -7.056 1.00 95.88 66 TRP A O 1
ATOM 532 N N . GLU A 1 67 ? 7.845 -8.580 -5.266 1.00 94.88 67 GLU A N 1
ATOM 533 C CA . GLU A 1 67 ? 8.903 -9.502 -5.681 1.00 94.88 67 GLU A CA 1
ATOM 534 C C . GLU A 1 67 ? 8.373 -10.735 -6.439 1.00 94.88 67 GLU A C 1
ATOM 536 O O . GLU A 1 67 ? 7.178 -11.034 -6.474 1.00 94.88 67 GLU A O 1
ATOM 541 N N . SER A 1 68 ? 9.252 -11.406 -7.182 1.00 94.56 68 SER A N 1
ATOM 542 C CA . SER A 1 68 ? 8.899 -12.523 -8.076 1.00 94.56 68 SER A CA 1
ATOM 543 C C . SER A 1 68 ? 8.564 -13.823 -7.344 1.00 94.56 68 SER A C 1
ATOM 545 O O . SER A 1 68 ? 7.815 -14.631 -7.885 1.00 94.56 68 SER A O 1
ATOM 547 N N . ASP A 1 69 ? 9.036 -13.979 -6.112 1.00 95.19 69 ASP A N 1
ATOM 548 C CA . ASP A 1 69 ? 8.851 -15.146 -5.246 1.00 95.19 69 ASP A CA 1
ATOM 549 C C . ASP A 1 69 ? 7.617 -15.057 -4.332 1.00 95.19 69 ASP A C 1
ATOM 551 O O . ASP A 1 69 ? 7.407 -15.933 -3.499 1.00 95.19 69 ASP A O 1
ATOM 555 N N . GLU A 1 70 ? 6.794 -14.020 -4.489 1.00 95.12 70 GLU A N 1
ATOM 556 C CA . GLU A 1 70 ? 5.576 -13.802 -3.707 1.00 95.12 70 GLU A CA 1
ATOM 557 C C . GLU A 1 70 ? 4.383 -13.423 -4.601 1.00 95.12 70 GLU A C 1
ATOM 559 O O . GLU A 1 70 ? 4.509 -12.830 -5.685 1.00 95.12 70 GLU A O 1
ATOM 564 N N . THR A 1 71 ? 3.182 -13.751 -4.134 1.00 96.81 71 THR A N 1
ATOM 565 C CA . THR A 1 71 ? 1.928 -13.246 -4.694 1.00 96.81 71 THR A CA 1
ATOM 566 C C . THR A 1 71 ? 1.723 -11.778 -4.321 1.00 96.81 71 THR A C 1
ATOM 568 O O . THR A 1 71 ? 2.316 -11.254 -3.377 1.00 96.81 71 THR A O 1
ATOM 571 N N . LEU A 1 72 ? 0.829 -11.095 -5.040 1.00 96.81 72 LEU A N 1
ATOM 572 C CA . LEU A 1 72 ? 0.466 -9.713 -4.723 1.00 96.81 72 LEU A CA 1
ATOM 573 C C . LEU A 1 72 ? -0.056 -9.567 -3.277 1.00 96.81 72 LEU A C 1
ATOM 575 O O . LEU A 1 72 ? 0.248 -8.589 -2.593 1.00 96.81 72 LEU A O 1
ATOM 579 N N . ASN A 1 73 ? -0.835 -10.547 -2.816 1.00 97.19 73 ASN A N 1
ATOM 580 C CA . ASN A 1 73 ? -1.442 -10.541 -1.490 1.00 97.19 73 ASN A CA 1
ATOM 581 C C . ASN A 1 73 ? -0.389 -10.722 -0.390 1.00 97.19 73 ASN A C 1
ATOM 583 O O . ASN A 1 73 ? -0.416 -10.011 0.614 1.00 97.19 73 ASN A O 1
ATOM 587 N N . GLU A 1 74 ? 0.549 -11.651 -0.588 1.00 96.25 74 GLU A N 1
ATOM 588 C CA . GLU A 1 74 ? 1.679 -11.865 0.323 1.00 96.25 74 GLU A CA 1
ATOM 589 C C . GLU A 1 74 ? 2.549 -10.612 0.417 1.00 96.25 74 GLU A C 1
ATOM 591 O O . GLU A 1 74 ? 2.832 -10.159 1.527 1.00 96.25 74 GLU A O 1
ATOM 596 N N . ALA A 1 75 ? 2.860 -9.993 -0.726 1.00 96.56 75 ALA A N 1
ATOM 597 C CA . ALA A 1 75 ? 3.616 -8.748 -0.791 1.00 96.56 75 ALA A CA 1
ATOM 598 C C . ALA A 1 75 ? 2.929 -7.623 0.001 1.00 96.56 75 ALA A C 1
ATOM 600 O O . ALA A 1 75 ? 3.529 -7.010 0.880 1.00 96.56 75 ALA A O 1
ATOM 601 N N . ALA A 1 76 ? 1.637 -7.377 -0.238 1.00 96.88 76 ALA A N 1
ATOM 602 C CA . ALA A 1 76 ? 0.895 -6.332 0.469 1.00 96.88 76 ALA A CA 1
ATOM 603 C C . ALA A 1 76 ? 0.783 -6.593 1.987 1.00 96.88 76 ALA A C 1
ATOM 605 O O . ALA A 1 76 ? 0.876 -5.653 2.780 1.00 96.88 76 ALA A O 1
ATOM 606 N N . CYS A 1 77 ? 0.617 -7.852 2.409 1.00 95.50 77 CYS A N 1
ATOM 607 C CA . CYS A 1 77 ? 0.628 -8.237 3.824 1.00 95.50 77 CYS A CA 1
ATOM 608 C C . CYS A 1 77 ? 2.001 -8.031 4.477 1.00 95.50 77 CYS A C 1
ATOM 610 O O . CYS A 1 77 ? 2.071 -7.537 5.606 1.00 95.50 77 CYS A O 1
ATOM 612 N N . ARG A 1 78 ? 3.083 -8.399 3.779 1.00 95.31 78 ARG A N 1
ATOM 613 C CA . ARG A 1 78 ? 4.465 -8.198 4.227 1.00 95.31 78 ARG A CA 1
ATOM 614 C C . ARG A 1 78 ? 4.745 -6.715 4.452 1.00 95.31 78 ARG A C 1
ATOM 616 O O . ARG A 1 78 ? 5.154 -6.345 5.545 1.00 95.31 78 ARG A O 1
ATOM 623 N N . GLU A 1 79 ? 4.424 -5.867 3.481 1.00 94.75 79 GLU A N 1
ATOM 624 C CA . GLU A 1 79 ? 4.622 -4.412 3.568 1.00 94.75 79 GLU A CA 1
ATOM 625 C C . GLU A 1 79 ? 3.794 -3.776 4.700 1.00 94.75 79 GLU A C 1
ATOM 627 O O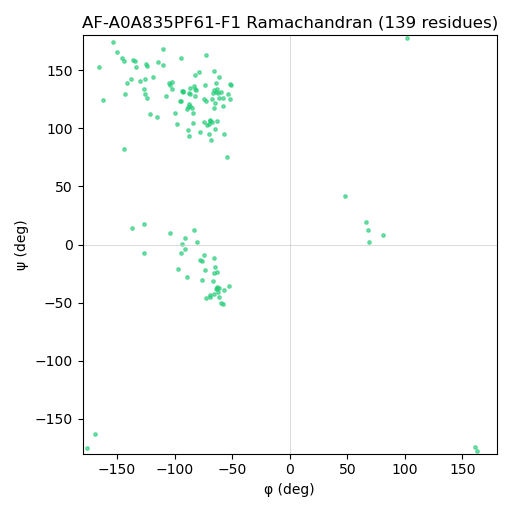 . GLU A 1 79 ? 4.294 -2.953 5.465 1.00 94.75 79 GLU A O 1
ATOM 632 N N . ALA A 1 80 ? 2.539 -4.203 4.892 1.00 94.19 80 ALA A N 1
ATOM 633 C CA . ALA A 1 80 ? 1.715 -3.743 6.015 1.00 94.19 80 ALA A CA 1
ATOM 634 C C . ALA A 1 80 ? 2.319 -4.099 7.384 1.00 94.19 80 ALA A C 1
ATOM 636 O O . ALA A 1 80 ? 2.235 -3.316 8.339 1.00 94.19 80 ALA A O 1
ATOM 637 N N . LEU A 1 81 ? 2.934 -5.277 7.488 1.00 92.00 81 LEU A N 1
ATOM 638 C CA . LEU A 1 81 ? 3.618 -5.718 8.695 1.00 92.00 81 LEU A CA 1
ATOM 639 C C . LEU A 1 81 ? 4.939 -4.965 8.902 1.00 92.00 81 LEU A C 1
ATOM 641 O O . LEU A 1 81 ? 5.201 -4.521 10.019 1.00 92.00 81 LEU A O 1
ATOM 645 N N . GLU A 1 82 ? 5.751 -4.818 7.857 1.00 90.38 82 GLU A N 1
ATOM 646 C CA . GLU A 1 82 ? 7.073 -4.185 7.910 1.00 90.38 82 GLU A CA 1
ATOM 647 C C . GLU A 1 82 ? 6.993 -2.677 8.167 1.00 90.38 82 GLU A C 1
ATOM 649 O O . GLU A 1 82 ? 7.722 -2.178 9.022 1.00 90.38 82 GLU A O 1
ATOM 654 N N . GLU A 1 83 ? 6.102 -1.953 7.481 1.00 88.75 83 GLU A N 1
ATOM 655 C CA . GLU A 1 83 ? 6.034 -0.490 7.577 1.00 88.75 83 GLU A CA 1
ATOM 656 C C . GLU A 1 83 ? 5.102 0.013 8.691 1.00 88.75 83 GLU A C 1
ATOM 658 O O . GLU A 1 83 ? 5.315 1.100 9.234 1.00 88.75 83 GLU A O 1
ATOM 663 N N . ALA A 1 84 ? 4.068 -0.758 9.050 1.00 88.62 84 ALA A N 1
ATOM 664 C CA . ALA A 1 84 ? 3.038 -0.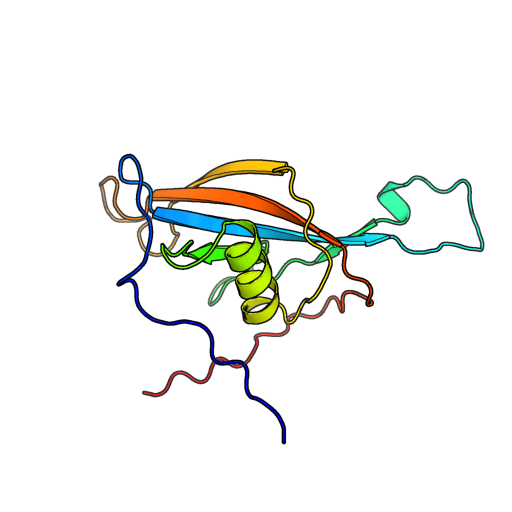326 10.002 1.00 88.62 84 ALA A CA 1
ATOM 665 C C . ALA A 1 84 ? 2.809 -1.283 11.183 1.00 88.62 84 ALA A C 1
ATOM 667 O O . ALA A 1 84 ? 2.051 -0.956 12.101 1.00 88.62 84 ALA A O 1
ATOM 668 N N . GLY A 1 85 ? 3.430 -2.467 11.192 1.00 90.62 85 GLY A N 1
ATOM 669 C CA . GLY A 1 85 ? 3.181 -3.481 12.219 1.00 90.62 85 GLY A CA 1
ATOM 670 C C . GLY A 1 85 ? 1.765 -4.065 12.173 1.00 90.62 85 GLY A C 1
ATOM 671 O O . GLY A 1 85 ? 1.292 -4.604 13.178 1.00 90.62 85 GLY A O 1
ATOM 672 N N . VAL A 1 86 ? 1.061 -3.939 11.043 1.00 91.25 86 VAL A N 1
ATOM 673 C CA . VAL A 1 86 ? -0.332 -4.375 10.908 1.00 91.25 86 VAL A CA 1
ATOM 674 C C . VAL A 1 86 ? -0.390 -5.796 10.356 1.00 91.25 86 VAL A C 1
ATOM 676 O O . VAL A 1 86 ? 0.235 -6.125 9.356 1.00 91.25 86 VAL A O 1
ATOM 679 N N . ARG A 1 87 ? -1.195 -6.643 11.004 1.00 92.00 87 ARG A N 1
ATOM 680 C CA . ARG A 1 87 ? -1.593 -7.966 10.503 1.00 92.00 87 ARG A CA 1
ATOM 681 C C . ARG A 1 87 ? -3.104 -7.996 10.343 1.00 92.00 87 ARG A C 1
ATOM 683 O O . ARG A 1 87 ? -3.812 -7.434 11.178 1.00 92.00 87 ARG A O 1
ATOM 690 N N . GLY A 1 88 ? -3.600 -8.680 9.321 1.00 92.31 88 GLY A N 1
ATOM 691 C CA . GLY A 1 88 ? -5.034 -8.774 9.080 1.00 92.31 88 GLY A CA 1
ATOM 692 C C . GLY A 1 88 ? -5.389 -9.688 7.919 1.00 92.31 88 GLY A C 1
ATOM 693 O O . GLY A 1 88 ? -4.522 -10.342 7.349 1.00 92.31 88 GLY A O 1
ATOM 694 N N . ALA A 1 89 ? -6.679 -9.723 7.597 1.00 95.25 89 ALA A N 1
ATOM 695 C CA . ALA A 1 89 ? -7.191 -10.455 6.448 1.00 95.25 89 ALA A CA 1
ATOM 696 C C . ALA A 1 89 ? -7.149 -9.549 5.215 1.00 95.25 89 ALA A C 1
ATOM 698 O O . ALA A 1 89 ? -7.796 -8.496 5.194 1.00 95.25 89 ALA A O 1
ATOM 699 N N . ILE A 1 90 ? -6.378 -9.949 4.207 1.00 95.62 90 ILE A N 1
ATOM 700 C CA . ILE A 1 90 ? -6.334 -9.254 2.926 1.00 95.62 90 ILE A CA 1
ATOM 701 C C . ILE A 1 90 ? -7.485 -9.718 2.039 1.00 95.62 90 ILE A C 1
ATOM 703 O O . ILE A 1 90 ? -7.803 -10.903 1.985 1.00 95.62 90 ILE A O 1
ATOM 707 N N . HIS A 1 91 ? -8.142 -8.771 1.382 1.00 94.25 91 HIS A N 1
ATOM 708 C CA . HIS A 1 91 ? -9.190 -9.070 0.417 1.00 94.25 91 HIS A CA 1
ATOM 709 C C . HIS A 1 91 ? -8.560 -9.294 -0.957 1.00 94.25 91 HIS A C 1
ATOM 711 O O . HIS A 1 91 ? -7.730 -8.489 -1.371 1.00 94.25 91 HIS A O 1
ATOM 717 N N . GLU A 1 92 ? -8.976 -10.337 -1.675 1.00 88.81 92 GLU A N 1
ATOM 718 C CA . GLU A 1 92 ? -8.387 -10.698 -2.975 1.00 88.81 92 GLU A CA 1
ATOM 719 C C . GLU A 1 92 ? -8.663 -9.653 -4.062 1.00 88.81 92 GLU A C 1
ATOM 721 O O . GLU A 1 92 ? -7.848 -9.430 -4.953 1.00 88.81 92 GLU A O 1
ATOM 726 N N . SER A 1 93 ? -9.808 -8.972 -3.982 1.00 93.81 93 SER A N 1
ATOM 727 C CA . SER A 1 93 ? -10.165 -7.932 -4.947 1.00 93.81 93 SER A CA 1
ATOM 728 C C . SER A 1 93 ? -9.339 -6.658 -4.751 1.00 93.81 93 SER A C 1
ATOM 730 O O . SER A 1 93 ? -9.421 -6.009 -3.699 1.00 93.81 93 SER A O 1
ATOM 732 N N . LEU A 1 94 ? -8.650 -6.246 -5.818 1.00 95.25 94 LEU A N 1
ATOM 733 C CA . LEU A 1 94 ? -8.007 -4.938 -5.941 1.00 95.25 94 LEU A CA 1
ATOM 734 C C . LEU A 1 94 ? -8.984 -3.799 -5.635 1.00 95.25 94 LEU A C 1
ATOM 736 O O . LEU A 1 94 ? -10.137 -3.806 -6.064 1.00 95.25 94 LEU A O 1
ATOM 740 N N . LEU A 1 95 ? -8.500 -2.799 -4.900 1.00 95.19 95 LEU A N 1
ATOM 741 C CA . LEU A 1 95 ? -9.142 -1.486 -4.837 1.00 95.19 95 LEU A CA 1
ATOM 742 C C . LEU A 1 95 ? -8.864 -0.672 -6.094 1.00 95.19 95 LEU A C 1
ATOM 744 O O . LEU A 1 95 ? -9.682 0.153 -6.482 1.00 95.19 95 LEU A O 1
ATOM 748 N N . GLY A 1 96 ? -7.702 -0.895 -6.702 1.00 95.81 96 GLY A N 1
ATOM 749 C CA . GLY A 1 96 ? -7.292 -0.215 -7.916 1.00 95.81 96 GLY A CA 1
ATOM 750 C C . GLY A 1 96 ? -5.796 -0.330 -8.167 1.00 95.81 96 GLY A C 1
ATOM 751 O O . GLY A 1 96 ? -5.051 -0.974 -7.415 1.00 95.81 96 GLY A O 1
ATOM 752 N N . ILE A 1 97 ? -5.377 0.328 -9.240 1.00 96.38 97 ILE A N 1
ATOM 753 C CA . ILE A 1 97 ? -3.993 0.418 -9.682 1.00 96.38 97 ILE A CA 1
ATOM 754 C C . ILE A 1 97 ? -3.660 1.903 -9.827 1.00 96.38 97 ILE A C 1
ATOM 756 O O . ILE A 1 97 ? -4.405 2.644 -10.464 1.00 96.38 97 ILE A O 1
ATOM 760 N N . TRP A 1 98 ? -2.549 2.334 -9.235 1.00 93.88 98 TRP A N 1
ATOM 761 C CA . TRP A 1 98 ? -2.095 3.721 -9.270 1.00 93.88 98 TRP A CA 1
ATOM 762 C C . TRP A 1 98 ? -0.684 3.802 -9.820 1.00 93.88 98 TRP A C 1
ATOM 764 O O . TRP A 1 98 ? 0.238 3.178 -9.297 1.00 93.88 98 TRP A O 1
ATOM 774 N N . GLU A 1 99 ? -0.497 4.621 -10.844 1.00 93.25 99 GLU A N 1
ATOM 775 C CA . GLU A 1 99 ? 0.826 4.942 -11.363 1.00 93.25 99 GLU A CA 1
ATOM 776 C C . GLU A 1 99 ? 1.351 6.206 -10.688 1.00 93.25 99 GLU A C 1
ATOM 778 O O . GLU A 1 99 ? 0.654 7.211 -10.560 1.00 93.25 99 GLU A O 1
ATOM 783 N N . PHE A 1 100 ? 2.588 6.148 -10.209 1.00 87.94 100 PHE A N 1
ATOM 784 C CA . PHE A 1 100 ? 3.232 7.259 -9.523 1.00 87.94 100 PHE A CA 1
ATOM 785 C C . PHE A 1 100 ? 4.740 7.216 -9.742 1.00 87.94 100 PHE A C 1
ATOM 787 O O . PHE A 1 100 ? 5.302 6.206 -10.154 1.00 87.94 100 PHE A O 1
ATOM 794 N N . ARG A 1 101 ? 5.430 8.314 -9.438 1.00 84.06 101 ARG A N 1
ATOM 795 C CA . ARG A 1 101 ? 6.897 8.355 -9.455 1.00 84.06 101 ARG A CA 1
ATOM 796 C C . ARG A 1 101 ? 7.449 8.328 -8.040 1.00 84.06 101 ARG A C 1
ATOM 798 O O . ARG A 1 101 ? 6.947 9.021 -7.153 1.00 84.06 101 ARG A O 1
ATOM 805 N N . SER A 1 102 ? 8.505 7.550 -7.823 1.00 72.50 102 SER A N 1
ATOM 806 C CA . SER A 1 102 ? 9.241 7.549 -6.563 1.00 72.50 102 SER A CA 1
ATOM 807 C C . SER A 1 102 ? 9.834 8.934 -6.315 1.00 72.50 102 SER A C 1
ATOM 809 O O . SER A 1 102 ? 10.566 9.462 -7.155 1.00 72.50 102 SER A O 1
ATOM 811 N N . LYS A 1 103 ? 9.551 9.509 -5.142 1.00 64.44 103 LYS A N 1
ATOM 812 C CA . LYS A 1 103 ? 9.959 10.881 -4.805 1.00 64.44 103 LYS A CA 1
ATOM 813 C C . LYS A 1 103 ? 11.481 11.074 -4.724 1.00 64.44 103 LYS A C 1
ATOM 815 O O . LYS A 1 103 ? 11.948 12.194 -4.863 1.00 64.44 103 LYS A O 1
ATOM 820 N N . SER A 1 104 ? 12.258 9.999 -4.564 1.00 60.44 104 SER A N 1
ATOM 821 C CA . SER A 1 104 ? 13.730 10.022 -4.552 1.00 60.44 104 SER A CA 1
ATOM 822 C C . SER A 1 104 ? 14.377 10.217 -5.929 1.00 60.44 104 SER A C 1
ATOM 824 O O . SER A 1 104 ? 15.584 10.414 -5.999 1.00 60.44 104 SER A O 1
ATOM 826 N N . LYS A 1 105 ? 13.598 10.160 -7.016 1.00 57.09 105 LYS A N 1
ATOM 827 C CA . LYS A 1 105 ? 14.077 10.354 -8.394 1.00 57.09 105 LYS A CA 1
ATOM 828 C C . LYS A 1 105 ? 13.285 11.419 -9.160 1.00 57.09 105 LYS A C 1
ATOM 830 O O . LYS A 1 105 ? 13.326 11.448 -10.382 1.00 57.09 105 LYS A O 1
ATOM 835 N N . GLN A 1 106 ? 12.550 12.284 -8.455 1.00 54.47 106 GLN A N 1
ATOM 836 C CA . GLN A 1 106 ? 11.691 13.290 -9.090 1.00 54.47 106 GLN A CA 1
ATOM 837 C C . GLN A 1 106 ? 12.454 14.322 -9.937 1.00 54.47 106 GLN A C 1
ATOM 839 O O . GLN A 1 106 ? 11.858 14.861 -10.860 1.00 54.47 106 GLN A O 1
ATOM 844 N N . GLU A 1 107 ? 13.744 14.559 -9.679 1.00 52.03 107 GLU A N 1
ATOM 845 C CA . GLU A 1 107 ? 14.552 15.530 -10.441 1.00 52.03 107 GLU A CA 1
ATOM 846 C C . GLU A 1 107 ? 15.294 14.937 -11.652 1.00 52.03 107 GLU A C 1
ATOM 848 O O . GLU A 1 107 ? 15.926 15.664 -12.418 1.00 52.03 107 GLU A O 1
ATOM 853 N N . LEU A 1 108 ? 15.214 13.620 -11.865 1.00 52.22 108 LEU A N 1
ATOM 854 C CA . LEU A 1 108 ? 15.845 12.978 -13.016 1.00 52.22 108 LEU A CA 1
ATOM 855 C C . LEU A 1 108 ? 14.891 13.029 -14.215 1.00 52.22 108 LEU A C 1
ATOM 857 O O . LEU A 1 108 ? 13.788 12.481 -14.181 1.00 52.22 108 LEU A O 1
ATOM 861 N N . HIS A 1 109 ? 15.326 13.678 -15.295 1.00 48.06 109 HIS A N 1
ATOM 862 C CA . HIS A 1 109 ? 14.611 13.684 -16.569 1.00 48.06 109 HIS A CA 1
ATOM 863 C C . HIS A 1 109 ? 14.642 12.261 -17.164 1.00 48.06 109 HIS A C 1
ATOM 865 O O . HIS A 1 109 ? 15.681 11.804 -17.630 1.00 48.06 109 HIS A O 1
ATOM 871 N N . GLY A 1 110 ? 13.522 11.527 -17.112 1.00 57.50 110 GLY A N 1
ATOM 872 C CA . GLY A 1 110 ? 13.405 10.175 -17.683 1.00 57.50 110 GLY A CA 1
ATOM 873 C C . GLY A 1 110 ? 12.239 9.346 -17.124 1.00 57.50 110 GLY A C 1
ATOM 874 O O . GLY A 1 110 ? 11.422 9.832 -16.343 1.00 57.50 110 GLY A O 1
ATOM 875 N N . GLN A 1 111 ? 12.138 8.068 -17.508 1.00 55.41 111 GLN A N 1
ATOM 876 C CA . GLN A 1 111 ? 11.209 7.098 -16.889 1.00 55.41 111 GLN A CA 1
ATOM 877 C C . GLN A 1 111 ? 11.742 6.503 -15.573 1.00 55.41 111 GLN A C 1
ATOM 879 O O . GLN A 1 111 ? 11.076 5.684 -14.938 1.00 55.41 111 GLN A O 1
ATOM 884 N N . GLU A 1 112 ? 12.923 6.928 -15.117 1.00 66.62 112 GLU A N 1
ATOM 885 C CA . GLU A 1 112 ? 13.488 6.435 -13.870 1.00 66.62 112 GLU A CA 1
ATOM 886 C C . GLU A 1 112 ? 12.578 6.718 -12.666 1.00 66.62 112 GLU A C 1
ATOM 888 O O . GLU A 1 112 ? 12.102 7.830 -12.443 1.00 66.62 112 GLU A O 1
ATOM 893 N N . GLY A 1 113 ? 12.347 5.680 -11.861 1.00 75.38 113 GLY A N 1
ATOM 894 C CA . GLY A 1 113 ? 11.527 5.782 -10.657 1.00 75.38 113 GLY A CA 1
ATOM 895 C C . GLY A 1 113 ? 10.018 5.713 -10.899 1.00 75.38 113 GLY A C 1
ATOM 896 O O . GLY A 1 113 ? 9.272 5.930 -9.948 1.00 75.38 113 GLY A O 1
ATOM 897 N N . ALA A 1 114 ? 9.547 5.402 -12.111 1.00 89.56 114 ALA A N 1
ATOM 898 C CA . ALA A 1 114 ? 8.139 5.086 -12.340 1.00 89.56 114 ALA A CA 1
ATOM 899 C C . ALA A 1 114 ? 7.728 3.818 -11.567 1.00 89.56 114 ALA A C 1
ATOM 901 O O . ALA A 1 114 ? 8.435 2.806 -11.558 1.00 89.56 114 ALA A O 1
ATOM 902 N N . CYS A 1 115 ? 6.584 3.879 -10.893 1.00 92.56 115 CYS A N 1
ATOM 903 C CA . CYS A 1 115 ? 6.019 2.804 -10.092 1.00 92.56 115 CYS A CA 1
ATOM 904 C C . CYS A 1 115 ? 4.552 2.583 -10.459 1.00 92.56 115 CYS A C 1
ATOM 906 O O . CYS A 1 115 ? 3.808 3.544 -10.648 1.00 92.56 115 CYS A O 1
ATOM 908 N N . ARG A 1 116 ? 4.137 1.317 -10.504 1.00 95.81 116 ARG A N 1
ATOM 909 C CA . ARG A 1 116 ? 2.737 0.910 -10.634 1.00 95.81 116 ARG A CA 1
ATOM 910 C C . ARG A 1 116 ? 2.336 0.175 -9.360 1.00 95.81 116 ARG A C 1
ATOM 912 O O . ARG A 1 116 ? 2.850 -0.903 -9.071 1.00 95.81 116 ARG A O 1
ATOM 919 N N . GLY A 1 117 ? 1.490 0.819 -8.564 1.00 96.19 117 GLY A N 1
ATOM 920 C CA . GLY A 1 117 ? 1.027 0.347 -7.266 1.00 96.19 117 GLY A CA 1
ATOM 921 C C . GLY A 1 117 ? -0.307 -0.374 -7.363 1.00 96.19 117 GLY A C 1
ATOM 922 O O . GLY A 1 117 ? -1.290 0.210 -7.806 1.00 96.19 117 GLY A O 1
ATOM 923 N N . PHE A 1 118 ? -0.344 -1.610 -6.891 1.00 97.44 118 PHE A N 1
ATOM 924 C CA . PHE A 1 118 ? -1.537 -2.436 -6.766 1.00 97.44 118 PHE A CA 1
ATOM 925 C C . PHE A 1 118 ? -2.012 -2.376 -5.314 1.00 97.44 118 PHE A C 1
ATOM 927 O O . PHE A 1 118 ? -1.293 -2.828 -4.419 1.00 97.44 118 PHE A O 1
ATOM 934 N N . ILE A 1 119 ? -3.182 -1.781 -5.062 1.00 97.56 119 ILE A N 1
ATOM 935 C CA . ILE A 1 119 ? -3.658 -1.550 -3.690 1.00 97.56 119 ILE A CA 1
ATOM 936 C C . ILE A 1 119 ? -4.810 -2.489 -3.354 1.00 97.56 119 ILE A C 1
ATOM 938 O O . ILE A 1 119 ? -5.813 -2.556 -4.067 1.00 97.56 119 ILE A O 1
ATOM 942 N N . LEU A 1 120 ? -4.671 -3.183 -2.228 1.00 97.44 120 LEU A N 1
ATOM 943 C CA . LEU A 1 120 ? -5.656 -4.109 -1.677 1.00 97.44 120 LEU A CA 1
ATOM 944 C C . LEU A 1 120 ? -6.299 -3.559 -0.395 1.00 97.44 120 LEU A C 1
ATOM 946 O O . LEU A 1 120 ? -5.850 -2.579 0.199 1.00 97.44 120 LEU A O 1
ATOM 950 N N . ARG A 1 121 ? -7.371 -4.208 0.058 1.00 96.12 121 ARG A N 1
ATOM 951 C CA . ARG A 1 121 ? -7.986 -3.949 1.370 1.00 96.12 121 ARG A CA 1
ATOM 952 C C . ARG A 1 121 ? -7.397 -4.897 2.398 1.00 96.12 121 ARG A C 1
ATOM 954 O O . ARG A 1 121 ? -7.407 -6.100 2.160 1.00 96.12 121 ARG A O 1
ATOM 961 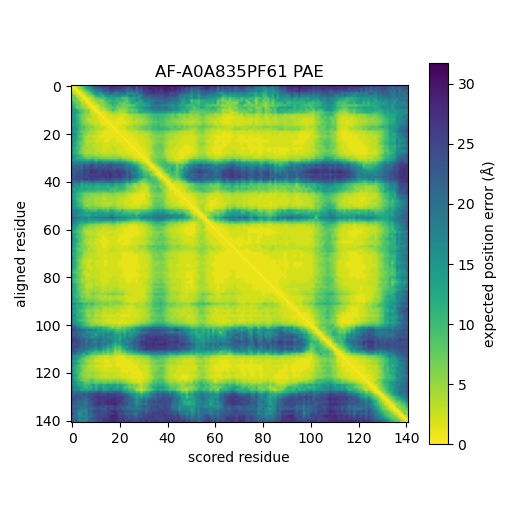N N . LEU A 1 122 ? -6.985 -4.385 3.557 1.00 95.94 122 LEU A N 1
ATOM 962 C CA . LEU A 1 122 ? -6.560 -5.223 4.680 1.00 95.94 122 LEU A CA 1
ATOM 963 C C . LEU A 1 122 ? -7.422 -4.936 5.908 1.00 95.94 122 LEU A C 1
ATOM 965 O O . LEU A 1 122 ? -7.357 -3.857 6.492 1.00 95.94 122 LEU A O 1
ATOM 969 N N . ARG A 1 123 ? -8.236 -5.911 6.317 1.00 94.69 123 ARG A N 1
ATOM 970 C CA . ARG A 1 123 ? -9.059 -5.804 7.524 1.00 94.69 123 ARG A CA 1
ATOM 971 C C . ARG A 1 123 ? -8.229 -6.188 8.740 1.00 94.69 123 ARG A C 1
ATOM 973 O O . ARG A 1 123 ? -7.876 -7.356 8.908 1.00 94.69 123 ARG A O 1
ATOM 980 N N . SER A 1 124 ? -7.959 -5.225 9.614 1.00 90.38 124 SER A N 1
ATOM 981 C CA . SER A 1 124 ? -7.292 -5.489 10.887 1.00 90.38 124 SER A CA 1
ATOM 982 C C . SER A 1 124 ? -8.301 -5.990 11.929 1.00 90.38 124 SER A C 1
ATOM 984 O O . SER A 1 124 ? -9.303 -5.314 12.179 1.00 90.38 124 SER A O 1
ATOM 986 N N . PRO A 1 125 ? -8.051 -7.135 12.594 1.00 83.69 125 PRO A N 1
ATOM 987 C CA . PRO A 1 125 ? -8.866 -7.592 13.718 1.00 83.69 125 PRO A CA 1
ATOM 988 C C . PRO A 1 125 ? -8.572 -6.811 15.009 1.00 83.69 125 PRO A C 1
ATOM 990 O O . PRO A 1 125 ? -9.321 -6.910 15.975 1.00 83.69 125 PRO A O 1
ATOM 993 N N . ARG A 1 126 ? -7.468 -6.052 15.054 1.00 81.31 126 ARG A N 1
ATOM 994 C CA . ARG A 1 126 ? -7.035 -5.278 16.224 1.00 81.31 126 ARG A CA 1
ATOM 995 C C . ARG A 1 126 ? -7.185 -3.786 15.972 1.00 81.31 126 ARG A C 1
ATOM 997 O O . ARG A 1 126 ? -7.109 -3.339 14.826 1.00 81.31 126 ARG A O 1
ATOM 1004 N N . SER A 1 127 ? -7.345 -3.021 17.050 1.00 73.94 127 SER A N 1
ATOM 1005 C CA . SER A 1 127 ? -7.342 -1.560 16.998 1.00 73.94 127 SER A CA 1
ATOM 1006 C C . SER A 1 127 ? -6.103 -1.052 16.274 1.00 73.94 127 SER A C 1
ATOM 1008 O O . SER A 1 127 ? -4.972 -1.392 16.635 1.00 73.94 127 SER A O 1
ATOM 1010 N N . LEU A 1 128 ? -6.331 -0.235 15.252 1.00 73.50 128 LEU A N 1
ATOM 1011 C CA . LEU A 1 128 ? -5.275 0.457 14.539 1.00 73.50 128 LEU A CA 1
ATOM 1012 C C . LEU A 1 128 ? -4.801 1.576 15.465 1.00 73.50 128 LEU A C 1
ATOM 1014 O O . LEU A 1 128 ? -5.515 2.548 15.695 1.00 73.50 128 LEU A O 1
ATOM 1018 N N . ARG A 1 129 ? -3.629 1.412 16.089 1.00 60.62 129 ARG A N 1
ATOM 1019 C CA . ARG A 1 129 ? -3.058 2.496 16.894 1.00 60.62 129 ARG A CA 1
ATOM 1020 C C . ARG A 1 129 ? -2.625 3.591 15.928 1.00 60.62 129 ARG A C 1
ATOM 1022 O O . ARG A 1 129 ? -1.592 3.453 15.281 1.00 60.62 129 ARG A O 1
ATOM 1029 N N . VAL A 1 130 ? -3.412 4.660 15.843 1.00 51.50 130 VAL A N 1
ATOM 1030 C CA . VAL A 1 130 ? -2.994 5.904 15.197 1.00 51.50 130 VAL A CA 1
ATOM 1031 C C . VAL A 1 130 ? -1.854 6.460 16.038 1.00 51.50 130 VAL A C 1
ATOM 1033 O O . VAL A 1 130 ? -2.039 6.990 17.129 1.00 51.50 130 VAL A O 1
ATOM 1036 N N . GLY A 1 131 ? -0.641 6.226 15.578 1.00 43.97 131 GLY A N 1
ATOM 1037 C CA . GLY A 1 131 ? 0.561 6.710 16.212 1.00 43.97 131 GLY A CA 1
ATOM 1038 C C . GLY A 1 131 ? 1.655 6.629 15.180 1.00 43.97 131 GLY A C 1
ATOM 1039 O O . GLY A 1 131 ? 1.887 5.558 14.627 1.00 43.97 131 GLY A O 1
ATOM 1040 N N . LEU A 1 132 ? 2.295 7.767 14.933 1.00 39.06 132 LEU A N 1
ATOM 1041 C CA . LEU A 1 132 ? 3.535 7.919 14.185 1.00 39.06 132 LEU A CA 1
ATOM 1042 C C . LEU A 1 132 ? 4.612 7.008 14.788 1.00 39.06 132 LEU A C 1
ATOM 1044 O O . LEU A 1 132 ? 5.491 7.449 15.522 1.00 39.06 132 LEU A O 1
ATOM 1048 N N . ARG A 1 133 ? 4.536 5.703 14.545 1.00 39.66 133 ARG A N 1
ATOM 1049 C CA . ARG A 1 133 ? 5.622 4.796 14.866 1.00 39.66 133 ARG A CA 1
ATOM 1050 C C . ARG A 1 133 ? 6.521 4.814 13.654 1.00 39.66 133 ARG A C 1
ATOM 1052 O O . ARG A 1 133 ? 6.323 4.070 12.705 1.00 39.66 133 ARG A O 1
ATOM 1059 N N . LYS A 1 134 ? 7.528 5.684 13.712 1.00 37.56 134 LYS A N 1
ATOM 1060 C CA . LYS A 1 134 ? 8.783 5.438 13.011 1.00 37.56 134 LYS A CA 1
ATOM 1061 C C . LYS A 1 134 ? 9.264 4.098 13.565 1.00 37.56 134 LYS A C 1
ATOM 1063 O O . LYS A 1 134 ? 9.779 4.055 14.680 1.00 37.56 134 LYS A O 1
ATOM 1068 N N . ILE A 1 135 ? 8.963 2.993 12.883 1.00 40.50 135 ILE A N 1
ATOM 1069 C CA . ILE A 1 135 ? 9.551 1.704 13.239 1.00 40.50 135 ILE A CA 1
ATOM 1070 C C . ILE A 1 135 ? 11.057 1.946 13.134 1.00 40.50 135 ILE A C 1
ATOM 1072 O O . ILE A 1 135 ? 11.510 2.396 12.077 1.00 40.50 135 ILE A O 1
ATOM 1076 N N . PRO A 1 136 ? 11.833 1.795 14.223 1.00 33.91 136 PRO A N 1
ATOM 1077 C CA . PRO A 1 136 ? 13.263 2.015 14.161 1.00 33.91 136 PRO A CA 1
ATOM 1078 C C . PRO A 1 136 ? 13.870 0.899 13.312 1.00 33.91 136 PRO A C 1
ATOM 1080 O O . PRO A 1 136 ? 14.249 -0.156 13.809 1.00 33.91 136 PRO A O 1
ATOM 1083 N N . MET A 1 137 ? 13.944 1.144 12.010 1.00 35.34 137 MET A N 1
ATOM 1084 C CA . MET A 1 137 ? 14.776 0.401 11.084 1.00 35.34 137 MET A CA 1
ATOM 1085 C C . MET A 1 137 ? 16.211 0.792 11.423 1.00 35.34 137 MET A C 1
ATOM 1087 O O . MET A 1 137 ? 16.678 1.857 11.017 1.00 35.34 137 MET A O 1
ATOM 1091 N N . ARG A 1 138 ? 16.895 -0.008 12.250 1.00 34.91 138 ARG A N 1
ATOM 1092 C CA . ARG A 1 138 ? 18.344 0.146 12.406 1.00 34.91 138 ARG A CA 1
ATOM 1093 C C . ARG A 1 138 ? 18.964 -0.158 11.045 1.00 34.91 138 ARG A C 1
ATOM 1095 O O . ARG A 1 138 ? 18.991 -1.309 10.622 1.00 34.91 138 ARG A O 1
ATOM 1102 N N . GLY A 1 139 ? 19.419 0.882 10.354 1.00 32.19 139 GLY A N 1
ATOM 1103 C CA . GLY A 1 139 ? 20.409 0.719 9.304 1.00 32.19 139 GLY A CA 1
ATOM 1104 C C . GLY A 1 139 ? 21.692 0.244 9.971 1.00 32.19 139 GLY A C 1
ATOM 1105 O O . GLY A 1 139 ? 22.223 0.949 10.826 1.00 32.19 139 GLY A O 1
ATOM 1106 N N . ASN A 1 140 ? 22.150 -0.957 9.629 1.00 33.56 140 ASN A N 1
ATOM 1107 C CA . ASN A 1 140 ? 23.545 -1.305 9.852 1.00 33.56 140 ASN A CA 1
ATOM 1108 C C . ASN A 1 140 ? 24.357 -0.499 8.832 1.00 33.56 140 ASN A C 1
ATOM 1110 O O . ASN A 1 140 ? 24.330 -0.811 7.641 1.00 33.56 140 ASN A O 1
ATOM 1114 N N . GLY A 1 141 ? 24.984 0.571 9.314 1.00 33.59 141 GLY A N 1
ATOM 1115 C CA . GLY A 1 141 ? 26.166 1.182 8.716 1.00 33.59 141 GLY A CA 1
ATOM 1116 C C . GLY A 1 141 ? 27.381 0.804 9.543 1.00 33.59 141 GLY A C 1
ATOM 1117 O O . GLY A 1 141 ? 27.191 0.579 10.762 1.00 33.59 141 GLY A O 1
#